Protein AF-A0A8J3YYL7-F1 (afdb_monomer_lite)

Structure (mmCIF, N/CA/C/O backbone):
data_AF-A0A8J3YYL7-F1
#
_entry.id   AF-A0A8J3YYL7-F1
#
loop_
_atom_site.group_PDB
_atom_site.id
_atom_site.type_symbol
_atom_site.label_atom_id
_atom_site.label_alt_id
_atom_site.label_comp_id
_atom_site.label_asym_id
_atom_site.label_entity_id
_atom_site.label_seq_id
_atom_site.pdbx_PDB_ins_code
_atom_site.Cartn_x
_atom_site.Cartn_y
_atom_site.Cartn_z
_atom_site.occupancy
_atom_site.B_iso_or_equiv
_atom_site.auth_seq_id
_atom_site.auth_comp_id
_atom_site.auth_asym_id
_atom_site.auth_atom_id
_atom_site.pdbx_PDB_model_num
ATOM 1 N N . MET A 1 1 ? -9.919 22.912 -24.879 1.00 34.97 1 MET A N 1
ATOM 2 C CA . MET A 1 1 ? -8.543 22.853 -24.352 1.00 34.97 1 MET A CA 1
ATOM 3 C C . MET A 1 1 ? -7.988 21.516 -24.777 1.00 34.97 1 MET A C 1
ATOM 5 O O . MET A 1 1 ? -8.391 20.503 -24.220 1.00 34.97 1 MET A O 1
ATOM 9 N N . ASP A 1 2 ? -7.177 21.529 -25.829 1.00 26.45 2 ASP A N 1
ATOM 10 C CA . ASP A 1 2 ? -6.450 20.356 -26.303 1.00 26.45 2 ASP A CA 1
ATOM 11 C C . ASP A 1 2 ? -5.298 20.074 -25.341 1.00 26.45 2 ASP A C 1
ATOM 13 O O . ASP A 1 2 ? -4.456 20.941 -25.103 1.00 26.45 2 ASP A O 1
ATOM 17 N N . PHE A 1 3 ? -5.280 18.879 -24.753 1.00 29.45 3 PHE A N 1
ATOM 18 C CA . PHE A 1 3 ? -4.131 18.402 -23.994 1.00 29.45 3 PHE A CA 1
ATOM 19 C C . PHE A 1 3 ? -3.170 17.738 -24.970 1.00 29.45 3 PHE A C 1
ATOM 21 O O . PHE A 1 3 ? -3.427 16.648 -25.480 1.00 29.45 3 PHE A O 1
ATOM 28 N N . THR A 1 4 ? -2.073 18.435 -25.246 1.00 31.80 4 THR A N 1
ATOM 29 C CA . THR A 1 4 ? -0.954 17.949 -26.042 1.00 31.80 4 THR A CA 1
ATOM 30 C C . THR A 1 4 ? -0.463 16.619 -25.472 1.00 31.80 4 THR A C 1
ATOM 32 O O . THR A 1 4 ? -0.002 16.538 -24.334 1.00 31.80 4 THR A O 1
ATOM 35 N N . TYR A 1 5 ? -0.603 15.570 -26.278 1.00 33.94 5 TYR A N 1
ATOM 36 C CA . TYR A 1 5 ? -0.054 14.243 -26.049 1.00 33.94 5 TYR A CA 1
ATOM 37 C C . TYR A 1 5 ? 1.474 14.354 -25.976 1.00 33.94 5 TYR A C 1
ATOM 39 O O . TYR A 1 5 ? 2.130 14.626 -26.982 1.00 33.94 5 TYR A O 1
ATOM 47 N N . TRP A 1 6 ? 2.046 14.190 -24.783 1.00 32.69 6 TRP A N 1
ATOM 48 C CA . TRP A 1 6 ? 3.485 13.987 -24.641 1.00 32.69 6 TRP A CA 1
ATOM 49 C C . TRP A 1 6 ? 3.801 12.550 -25.062 1.00 32.69 6 TRP A C 1
ATOM 51 O O . TRP A 1 6 ? 3.245 11.626 -24.462 1.00 32.69 6 TRP A O 1
ATOM 61 N N . PRO A 1 7 ? 4.683 12.318 -26.050 1.00 31.36 7 PRO A N 1
ATOM 62 C CA . PRO A 1 7 ? 5.191 10.977 -26.265 1.00 31.36 7 PRO A CA 1
ATOM 63 C C . PRO A 1 7 ? 6.049 10.615 -25.043 1.00 31.36 7 PRO A C 1
ATOM 65 O O . PRO A 1 7 ? 6.900 11.421 -24.645 1.00 31.36 7 PRO A O 1
ATOM 68 N N . PRO A 1 8 ? 5.855 9.446 -24.407 1.00 40.94 8 PRO A N 1
ATOM 69 C CA . PRO A 1 8 ? 6.829 8.983 -23.438 1.00 40.94 8 PRO A CA 1
ATOM 70 C C . PRO A 1 8 ? 8.158 8.799 -24.175 1.00 40.94 8 PRO A C 1
ATOM 72 O O . PRO A 1 8 ? 8.218 8.169 -25.232 1.00 40.94 8 PRO A O 1
ATOM 75 N N . LEU A 1 9 ? 9.204 9.418 -23.625 1.00 40.50 9 LEU A N 1
ATOM 76 C CA . LEU A 1 9 ? 10.591 9.261 -24.050 1.00 40.50 9 LEU A CA 1
ATOM 77 C C . LEU A 1 9 ? 10.882 7.780 -24.309 1.00 40.50 9 LEU A C 1
ATOM 79 O O . LEU A 1 9 ? 10.565 6.925 -23.481 1.00 40.50 9 LEU A O 1
ATOM 83 N N . GLY A 1 10 ? 11.437 7.515 -25.492 1.00 36.22 10 GLY A N 1
ATOM 84 C CA . GLY A 1 10 ? 11.580 6.188 -26.066 1.00 36.22 10 GLY A CA 1
ATOM 85 C C . GLY A 1 10 ? 12.222 5.186 -25.117 1.00 36.22 10 GLY A C 1
ATOM 86 O O . GLY A 1 10 ? 13.357 5.352 -24.684 1.00 36.22 10 GLY A O 1
ATOM 87 N N . TRP A 1 11 ? 11.480 4.119 -24.852 1.00 40.56 11 TRP A N 1
ATOM 88 C CA . TRP A 1 11 ? 12.034 2.825 -24.493 1.00 40.56 11 TRP A CA 1
ATOM 89 C C . TRP A 1 11 ? 11.409 1.806 -25.446 1.00 40.56 11 TRP A C 1
ATOM 91 O O . TRP A 1 11 ? 10.448 1.111 -25.116 1.00 40.56 11 TRP A O 1
ATOM 101 N N . GLU A 1 12 ? 11.908 1.793 -26.679 1.00 37.69 12 GLU A N 1
ATOM 102 C CA . GLU A 1 12 ? 11.636 0.726 -27.638 1.00 37.69 12 GLU A CA 1
ATOM 103 C C . GLU A 1 12 ? 12.307 -0.551 -27.118 1.00 37.69 12 GLU A C 1
ATOM 105 O O . GLU A 1 12 ? 13.530 -0.608 -27.002 1.00 37.69 12 GLU A O 1
ATOM 110 N N . GLY A 1 13 ? 11.511 -1.559 -26.747 1.00 35.25 13 GLY A N 1
ATOM 111 C CA . GLY A 1 13 ? 12.044 -2.868 -26.352 1.00 35.25 13 GLY A CA 1
ATOM 112 C C . GLY A 1 13 ? 11.221 -3.696 -25.364 1.00 35.25 13 GLY A C 1
ATOM 113 O O . GLY A 1 13 ? 11.651 -4.791 -25.020 1.00 35.25 13 GLY A O 1
ATOM 114 N N . TRP A 1 14 ? 10.061 -3.230 -24.894 1.00 46.19 14 TRP A N 1
ATOM 115 C CA . TRP A 1 14 ? 9.271 -3.972 -23.903 1.00 46.19 14 TRP A CA 1
ATOM 116 C C . TRP A 1 14 ? 8.185 -4.830 -24.560 1.00 46.19 14 TRP A C 1
ATOM 118 O O . TRP A 1 14 ? 7.356 -4.317 -25.315 1.00 46.19 14 TRP A O 1
ATOM 128 N N . SER A 1 15 ? 8.174 -6.132 -24.270 1.00 39.75 15 SER A N 1
ATOM 129 C CA . SER A 1 15 ? 7.114 -7.034 -24.717 1.00 39.75 15 SER A CA 1
ATOM 130 C C . SER A 1 15 ? 5.836 -6.766 -23.897 1.00 39.75 15 SER A C 1
ATOM 132 O O . SER A 1 15 ? 5.851 -6.609 -22.677 1.00 39.75 15 SER A O 1
ATOM 134 N N . TYR A 1 16 ? 4.697 -6.673 -24.581 1.00 43.53 16 TYR A N 1
ATOM 135 C CA . TYR A 1 16 ? 3.370 -6.401 -24.005 1.00 43.53 16 TYR A CA 1
ATOM 136 C C . TYR A 1 16 ? 2.828 -7.540 -23.108 1.00 43.53 16 TYR A C 1
ATOM 138 O O . TYR A 1 16 ? 1.732 -7.437 -22.550 1.00 43.53 16 TYR A O 1
ATOM 146 N N . GLU A 1 17 ? 3.549 -8.655 -22.977 1.00 41.62 17 GLU A N 1
ATOM 147 C CA . GLU A 1 17 ? 3.019 -9.881 -22.375 1.00 41.62 17 GLU A CA 1
ATOM 148 C C . GLU A 1 17 ? 2.935 -9.805 -20.841 1.00 41.62 17 GLU A C 1
ATOM 150 O O . GLU A 1 17 ? 1.945 -10.269 -20.267 1.00 41.62 17 GLU A O 1
ATOM 155 N N . ASN A 1 18 ? 3.875 -9.134 -20.167 1.00 47.97 18 ASN A N 1
ATOM 156 C CA . ASN A 1 18 ? 3.927 -9.089 -18.698 1.00 47.97 18 ASN A CA 1
ATOM 157 C C . ASN A 1 18 ? 2.971 -8.076 -18.048 1.00 47.97 18 ASN A C 1
ATOM 159 O O . ASN A 1 18 ? 2.404 -8.365 -16.991 1.00 47.97 18 ASN A O 1
ATOM 163 N N . GLU A 1 19 ? 2.670 -6.949 -18.707 1.00 49.50 19 GLU A N 1
ATOM 164 C CA . GLU A 1 19 ? 1.572 -6.060 -18.278 1.00 49.50 19 GLU A CA 1
ATOM 165 C C . GLU A 1 19 ? 0.261 -6.837 -18.146 1.00 49.50 19 GLU A C 1
ATOM 167 O O . GLU A 1 19 ? -0.526 -6.618 -17.222 1.00 49.50 19 GLU A O 1
ATOM 172 N N . SER A 1 20 ? 0.055 -7.801 -19.045 1.00 51.62 20 SER A N 1
ATOM 173 C CA . SER A 1 20 ? -1.135 -8.629 -19.045 1.00 51.62 20 SER A CA 1
ATOM 174 C C . SER A 1 20 ? -1.175 -9.603 -17.863 1.00 51.62 20 SER A C 1
ATOM 176 O O . SER A 1 20 ? -2.264 -9.870 -17.372 1.00 51.62 20 SER A O 1
ATOM 178 N N . VAL A 1 21 ? -0.044 -10.096 -17.347 1.00 56.19 21 VAL A N 1
ATOM 179 C CA . VAL A 1 21 ? -0.019 -11.016 -16.192 1.00 56.19 21 VAL A CA 1
ATOM 180 C C . VAL A 1 21 ? -0.427 -10.282 -14.912 1.00 56.19 21 VAL A C 1
ATOM 182 O O . VAL A 1 21 ? -1.324 -10.736 -14.197 1.00 56.19 21 VAL A O 1
ATOM 185 N N . TYR A 1 22 ? 0.147 -9.102 -14.666 1.00 59.12 22 TYR A N 1
ATOM 186 C CA . TYR A 1 22 ? -0.235 -8.258 -13.530 1.00 59.12 22 TYR A CA 1
ATOM 187 C C . TYR A 1 22 ? -1.656 -7.704 -13.666 1.00 59.12 22 TYR A C 1
ATOM 189 O O . TYR A 1 22 ? -2.393 -7.646 -12.687 1.00 59.12 22 TYR A O 1
ATOM 197 N N . ALA A 1 23 ? -2.081 -7.327 -14.876 1.00 57.00 23 ALA A N 1
ATOM 198 C CA . ALA A 1 23 ? -3.438 -6.840 -15.112 1.00 57.00 23 ALA A CA 1
ATOM 199 C C . ALA A 1 23 ? -4.507 -7.943 -15.017 1.00 57.00 23 ALA A C 1
ATOM 201 O O . ALA A 1 23 ? -5.654 -7.635 -14.692 1.00 57.00 23 ALA A O 1
ATOM 202 N N . ARG A 1 24 ? -4.152 -9.208 -15.295 1.00 54.41 24 ARG A N 1
ATOM 203 C CA . ARG A 1 24 ? -5.062 -10.365 -15.219 1.00 54.41 24 ARG A CA 1
ATOM 204 C C . ARG A 1 24 ? -5.238 -10.908 -13.806 1.00 54.41 24 ARG A C 1
ATOM 206 O O . ARG A 1 24 ? -6.286 -11.494 -13.540 1.00 54.41 24 ARG A O 1
ATOM 213 N N . LYS A 1 25 ? -4.258 -10.748 -12.906 1.00 59.78 25 LYS A N 1
ATOM 214 C CA . LYS A 1 25 ? -4.430 -11.145 -11.502 1.00 59.78 25 LYS A CA 1
ATOM 215 C C . LYS A 1 25 ? -5.488 -10.229 -10.904 1.00 59.78 25 LYS A C 1
ATOM 217 O O . LYS A 1 25 ? -5.229 -9.056 -10.697 1.00 59.78 25 LYS A O 1
ATOM 222 N N . GLN A 1 26 ? -6.706 -10.717 -10.699 1.00 59.25 26 GLN A N 1
ATOM 223 C CA . GLN A 1 26 ? -7.722 -9.890 -10.059 1.00 59.25 26 GLN A CA 1
ATOM 224 C C . GLN A 1 26 ? -7.328 -9.685 -8.598 1.00 59.25 26 GLN A C 1
ATOM 226 O O . GLN A 1 26 ? -6.975 -10.664 -7.930 1.00 59.25 26 GLN A O 1
ATOM 231 N N . PRO A 1 27 ? -7.370 -8.442 -8.090 1.00 63.94 27 PRO A N 1
ATOM 232 C CA . PRO A 1 27 ? -7.261 -8.261 -6.66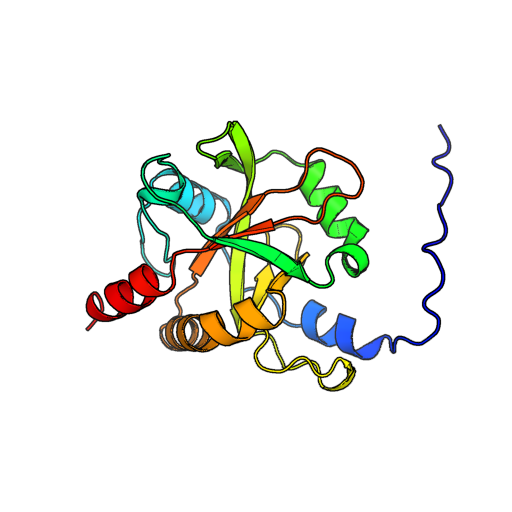4 1.00 63.94 27 PRO A CA 1
ATOM 233 C C . PRO A 1 27 ? -8.422 -8.999 -5.993 1.00 63.94 27 PRO A C 1
ATOM 235 O O . PRO A 1 27 ? -9.512 -9.097 -6.569 1.00 63.94 27 PRO A O 1
ATOM 238 N N . PRO A 1 28 ? -8.212 -9.505 -4.776 1.00 66.94 28 PRO A N 1
ATOM 239 C CA . PRO A 1 28 ? -9.301 -10.039 -3.977 1.00 66.94 28 PRO A CA 1
ATOM 240 C C . PRO A 1 28 ? -10.407 -8.989 -3.819 1.00 66.94 28 PRO A C 1
ATOM 242 O O . PRO A 1 28 ? -10.178 -7.789 -3.983 1.00 66.94 28 PRO A O 1
ATOM 245 N N . ALA A 1 29 ? -11.628 -9.430 -3.525 1.00 81.62 29 ALA A N 1
ATOM 246 C CA . ALA A 1 29 ? -12.743 -8.514 -3.318 1.00 81.62 29 ALA A CA 1
ATOM 247 C C . ALA A 1 29 ? -12.510 -7.692 -2.038 1.00 81.62 29 ALA A C 1
ATOM 249 O O . ALA A 1 29 ? -12.818 -8.133 -0.933 1.00 81.62 29 ALA A O 1
ATOM 250 N N . ILE A 1 30 ? -11.922 -6.505 -2.196 1.00 88.38 30 ILE A N 1
ATOM 251 C CA . ILE A 1 30 ? -11.606 -5.591 -1.100 1.00 88.38 30 ILE A CA 1
ATOM 252 C C . ILE A 1 30 ? -12.749 -4.593 -0.916 1.00 88.38 30 ILE A C 1
ATOM 254 O O . ILE A 1 30 ? -13.077 -3.828 -1.826 1.00 88.38 30 ILE A O 1
ATOM 258 N N . ASP A 1 31 ? -13.311 -4.537 0.293 1.00 91.81 31 ASP A N 1
ATOM 259 C CA . ASP A 1 31 ? -14.074 -3.367 0.730 1.00 91.81 31 ASP A CA 1
ATOM 260 C C . ASP A 1 31 ? -13.094 -2.229 1.047 1.00 91.81 31 ASP A C 1
ATOM 262 O O . ASP A 1 31 ? -12.579 -2.098 2.160 1.00 91.81 31 ASP A O 1
ATOM 266 N N . TRP A 1 32 ? -12.830 -1.399 0.037 1.00 92.19 32 TRP A N 1
ATOM 267 C CA . TRP A 1 32 ? -11.907 -0.267 0.123 1.00 92.19 32 TRP A CA 1
ATOM 268 C C . TRP A 1 32 ? -12.302 0.758 1.190 1.00 92.19 32 TRP A C 1
ATOM 270 O O . TRP A 1 32 ? -11.429 1.372 1.799 1.00 92.19 32 TRP A O 1
ATOM 280 N N . SER A 1 33 ? -13.603 0.932 1.452 1.00 93.00 33 SER A N 1
ATOM 281 C CA . SER A 1 33 ? -14.063 1.863 2.489 1.00 93.00 33 SER A CA 1
ATOM 282 C C . SER A 1 33 ? -13.763 1.317 3.879 1.00 93.00 33 SER A C 1
ATOM 284 O O . SER A 1 33 ? -13.385 2.070 4.775 1.00 93.00 33 SER A O 1
ATOM 286 N N . HIS A 1 34 ? -13.921 0.008 4.073 1.00 93.94 34 HIS A N 1
ATOM 287 C CA . HIS A 1 34 ? -13.539 -0.644 5.317 1.00 93.94 34 HIS A CA 1
ATOM 288 C C . HIS A 1 34 ? -12.022 -0.630 5.522 1.00 93.94 34 HIS A C 1
ATOM 290 O O . HIS A 1 34 ? -11.580 -0.201 6.584 1.00 93.94 34 HIS A O 1
ATOM 296 N N . ALA A 1 35 ? -11.242 -1.004 4.505 1.00 93.06 35 ALA A N 1
ATOM 297 C CA . ALA A 1 35 ? -9.782 -0.970 4.559 1.00 93.06 35 ALA A CA 1
ATOM 298 C C . ALA A 1 35 ? -9.260 0.430 4.927 1.00 93.06 35 ALA A C 1
ATOM 300 O O . ALA A 1 35 ? -8.475 0.568 5.861 1.00 93.06 35 ALA A O 1
ATOM 301 N N . ALA A 1 36 ? -9.770 1.482 4.278 1.00 92.50 36 ALA A N 1
ATOM 302 C CA . ALA A 1 36 ? -9.398 2.859 4.595 1.00 92.50 36 ALA A CA 1
ATOM 303 C C . ALA A 1 36 ? -9.663 3.224 6.068 1.00 92.50 36 ALA A C 1
ATOM 305 O O . ALA A 1 36 ? -8.803 3.813 6.714 1.00 92.50 36 ALA A O 1
ATOM 306 N N . ARG A 1 37 ? -10.818 2.827 6.629 1.00 91.62 37 ARG A N 1
ATOM 307 C CA . ARG A 1 37 ? -11.125 3.055 8.054 1.00 91.62 37 ARG A CA 1
ATOM 308 C C . ARG A 1 37 ? -10.178 2.311 8.993 1.00 91.62 37 ARG A C 1
ATOM 310 O O . ARG A 1 37 ? -9.914 2.812 10.079 1.00 91.62 37 ARG A O 1
ATOM 317 N N . LEU A 1 38 ? -9.737 1.109 8.627 1.00 91.38 38 LEU A N 1
ATOM 318 C CA . LEU A 1 38 ? -8.810 0.331 9.450 1.00 91.38 38 LEU A CA 1
ATOM 319 C C . LEU A 1 38 ? -7.413 0.951 9.448 1.00 91.38 38 LEU A C 1
ATOM 321 O O . LEU A 1 38 ? -6.827 1.052 10.520 1.00 91.38 38 LEU A O 1
ATOM 325 N N . VAL A 1 39 ? -6.931 1.434 8.296 1.00 89.81 39 VAL A N 1
ATOM 326 C CA . VAL A 1 39 ? -5.681 2.213 8.218 1.00 89.81 39 VAL A CA 1
ATOM 327 C C . VAL A 1 39 ? -5.773 3.474 9.071 1.00 89.81 39 VAL A C 1
ATOM 329 O O . VAL A 1 39 ? -4.893 3.718 9.884 1.00 89.81 39 VAL A O 1
ATOM 332 N N . ASP A 1 40 ? -6.860 4.236 8.940 1.00 87.50 40 ASP A N 1
ATOM 333 C CA . ASP A 1 40 ? -7.069 5.480 9.692 1.00 87.50 40 ASP A CA 1
ATOM 334 C C . ASP A 1 40 ? -7.091 5.256 11.216 1.00 87.50 40 ASP A C 1
ATOM 336 O O . ASP A 1 40 ? -6.498 6.004 11.991 1.00 87.50 40 ASP A O 1
ATOM 340 N N . LYS A 1 41 ? -7.738 4.173 11.660 1.00 86.81 41 LYS A N 1
ATOM 341 C CA . LYS A 1 41 ? -7.797 3.797 13.080 1.00 86.81 41 LYS A CA 1
ATOM 342 C C . LYS A 1 41 ? -6.560 3.071 13.575 1.00 86.81 41 LYS A C 1
ATOM 344 O O . LYS A 1 41 ? -6.400 2.945 14.787 1.00 86.81 41 LYS A O 1
ATOM 349 N N . GLY A 1 42 ? -5.756 2.529 12.668 1.00 84.56 42 GLY A N 1
ATOM 350 C CA . GLY A 1 42 ? -4.610 1.744 13.060 1.00 84.56 42 GLY A CA 1
ATOM 351 C C . GLY A 1 42 ? -4.937 0.346 13.599 1.00 84.56 42 GLY A C 1
ATOM 352 O O . GLY A 1 42 ? -4.179 -0.212 14.383 1.00 84.56 42 GLY A O 1
ATOM 353 N N . THR A 1 43 ? -6.087 -0.229 13.237 1.00 86.06 43 THR A N 1
ATOM 354 C CA . THR A 1 43 ? -6.588 -1.479 13.840 1.00 86.06 43 THR A CA 1
ATOM 355 C C . THR A 1 43 ? -6.708 -2.607 12.826 1.00 86.06 43 THR A C 1
ATOM 357 O O . THR A 1 43 ? -7.401 -2.450 11.823 1.00 86.06 43 THR A O 1
ATOM 360 N N . SER A 1 44 ? -6.120 -3.770 13.109 1.00 88.25 44 SER A N 1
ATOM 361 C CA . SER A 1 44 ? -6.300 -4.976 12.286 1.00 88.25 44 SER A CA 1
ATOM 362 C C . SER A 1 44 ? -7.637 -5.662 12.592 1.00 88.25 44 SER A C 1
ATOM 364 O O . SER A 1 44 ? -7.999 -5.829 13.757 1.00 88.25 44 SER A O 1
ATOM 366 N N . GLN A 1 45 ? -8.382 -6.069 11.560 1.00 90.06 45 GLN A N 1
ATOM 367 C CA . GLN A 1 45 ? -9.681 -6.732 11.723 1.00 90.06 45 GLN A CA 1
ATOM 368 C C . GLN A 1 45 ? -9.994 -7.675 10.554 1.00 90.06 45 GLN A C 1
ATOM 370 O O . GLN A 1 45 ? -9.896 -7.303 9.383 1.00 90.06 45 GLN A O 1
ATOM 375 N N . GLY A 1 46 ? -10.453 -8.890 10.875 1.00 88.56 46 GLY A N 1
ATOM 376 C CA . GLY A 1 46 ? -10.827 -9.899 9.882 1.00 88.56 46 GLY A CA 1
ATOM 377 C C . GLY A 1 46 ? -9.642 -10.273 8.991 1.00 88.56 46 GLY A C 1
ATOM 378 O O . GLY A 1 46 ? -8.603 -10.702 9.488 1.00 88.56 46 GLY A O 1
ATOM 379 N N . ASN A 1 47 ? -9.799 -10.067 7.683 1.00 91.31 47 ASN A N 1
ATOM 380 C CA . ASN A 1 47 ? -8.773 -10.379 6.687 1.00 91.31 47 ASN A CA 1
ATOM 381 C C . ASN A 1 47 ? -7.801 -9.213 6.445 1.00 91.31 47 ASN A C 1
ATOM 383 O O . ASN A 1 47 ? -6.989 -9.293 5.531 1.00 91.31 47 ASN A O 1
ATOM 387 N N . PHE A 1 48 ? -7.878 -8.124 7.212 1.00 92.69 48 PHE A N 1
ATOM 388 C CA . PHE A 1 48 ? -7.028 -6.953 7.022 1.00 92.69 48 PHE A CA 1
ATOM 389 C C . PHE A 1 48 ? -6.039 -6.770 8.166 1.00 92.69 48 PHE A C 1
ATOM 391 O O . PHE A 1 48 ? -6.423 -6.742 9.338 1.00 92.69 48 PHE A O 1
ATOM 398 N N . VAL A 1 49 ? -4.775 -6.598 7.787 1.00 91.50 49 VAL A N 1
ATOM 399 C CA . VAL A 1 49 ? -3.656 -6.288 8.676 1.00 91.50 49 VAL A CA 1
ATOM 400 C C . VAL A 1 49 ? -3.179 -4.867 8.391 1.00 91.50 49 VAL A C 1
ATOM 402 O O . VAL A 1 49 ? -2.980 -4.501 7.236 1.00 91.50 49 VAL A O 1
ATOM 405 N N . THR A 1 50 ? -3.016 -4.078 9.447 1.00 90.00 50 THR A N 1
ATOM 406 C CA . THR A 1 50 ? -2.576 -2.675 9.441 1.00 90.00 50 THR A CA 1
ATOM 407 C C . THR A 1 50 ? -1.837 -2.374 10.744 1.00 90.00 50 THR A C 1
ATOM 409 O O . THR A 1 50 ? -1.969 -3.130 11.711 1.00 90.00 50 THR A O 1
ATOM 412 N N . PHE A 1 51 ? -1.108 -1.260 10.787 1.00 85.12 51 PHE A N 1
ATOM 413 C CA . PHE A 1 51 ? -0.326 -0.843 11.951 1.00 85.12 51 PHE A CA 1
ATOM 414 C C . PHE A 1 51 ? -0.854 0.470 12.528 1.00 85.12 51 PHE A C 1
ATOM 416 O O . PHE A 1 51 ? -1.307 1.346 11.786 1.00 85.12 51 PHE A O 1
ATOM 423 N N . ASP A 1 52 ? -0.837 0.581 13.857 1.00 75.56 52 ASP A N 1
ATOM 424 C CA . ASP A 1 52 ? -1.488 1.667 14.593 1.00 75.56 52 ASP A CA 1
ATOM 425 C C . ASP A 1 52 ? -0.802 3.015 14.438 1.00 75.56 52 ASP A C 1
ATOM 427 O O . ASP A 1 52 ? -1.426 4.075 14.400 1.00 75.56 52 ASP A O 1
ATOM 431 N N . TRP A 1 53 ? 0.505 2.954 14.274 1.00 71.81 53 TRP A N 1
ATOM 432 C CA . TRP A 1 53 ? 1.345 4.119 14.243 1.00 71.81 53 TRP A CA 1
ATOM 433 C C . TRP A 1 53 ? 1.361 4.824 12.881 1.00 71.81 53 TRP A C 1
ATOM 435 O O . TRP A 1 53 ? 1.879 5.934 12.825 1.00 71.81 53 TRP A O 1
ATOM 445 N N . TRP A 1 54 ? 0.754 4.291 11.810 1.00 75.56 54 TRP A N 1
ATOM 446 C CA . TRP A 1 54 ? 0.716 4.963 10.494 1.00 75.56 54 TRP A CA 1
ATOM 447 C C . TRP A 1 54 ? 0.036 6.331 10.509 1.00 75.56 54 TRP A C 1
ATOM 449 O O . TRP A 1 54 ? 0.393 7.212 9.725 1.00 75.56 54 TRP A O 1
ATOM 459 N N . THR A 1 55 ? -0.916 6.538 11.415 1.00 64.06 55 THR A N 1
ATOM 460 C CA . THR A 1 55 ? -1.569 7.839 11.609 1.00 64.06 55 THR A CA 1
ATOM 461 C C . THR A 1 55 ? -0.908 8.683 12.693 1.00 64.06 55 THR A C 1
ATOM 463 O O . THR A 1 55 ? -1.244 9.856 12.868 1.00 64.06 55 THR A O 1
ATOM 466 N N . THR A 1 56 ? 0.082 8.134 13.397 1.00 63.41 56 THR A N 1
ATOM 467 C CA . THR A 1 56 ? 0.796 8.823 14.470 1.00 63.41 56 THR A CA 1
ATOM 468 C C . THR A 1 56 ? 2.185 9.255 13.994 1.00 63.41 56 THR A C 1
ATOM 470 O O . THR A 1 56 ? 2.936 8.481 13.417 1.00 63.41 56 THR A O 1
ATOM 473 N N . ARG A 1 57 ? 2.613 10.480 14.313 1.00 58.91 57 ARG A N 1
ATOM 474 C CA . ARG A 1 57 ? 4.005 10.922 14.070 1.00 58.91 57 ARG A CA 1
ATOM 475 C C . ARG A 1 57 ? 5.040 10.248 14.991 1.00 58.91 57 ARG A C 1
ATOM 477 O O . ARG A 1 57 ? 6.164 10.726 15.098 1.00 58.91 57 ARG A O 1
ATOM 484 N N . SER A 1 58 ? 4.641 9.221 15.741 1.00 55.00 58 SER A N 1
ATOM 485 C CA . SER A 1 58 ? 5.395 8.712 16.890 1.00 55.00 58 SER A CA 1
ATOM 486 C C . SER A 1 58 ? 6.516 7.738 16.523 1.00 55.00 58 SER A C 1
ATOM 488 O O . SER A 1 58 ? 7.428 7.546 17.325 1.00 55.00 58 SER A O 1
ATOM 490 N N . ARG A 1 59 ? 6.486 7.161 15.315 1.00 59.19 59 ARG A N 1
ATOM 491 C CA . ARG A 1 59 ? 7.506 6.233 14.815 1.00 59.19 59 ARG A CA 1
ATOM 492 C C . ARG A 1 59 ? 7.875 6.534 13.367 1.00 59.19 59 ARG A C 1
ATOM 494 O O . ARG A 1 59 ? 7.045 6.997 12.585 1.00 59.19 59 ARG A O 1
ATOM 501 N N . ALA A 1 60 ? 9.136 6.271 13.034 1.00 59.47 60 ALA A N 1
ATOM 502 C CA . ALA A 1 60 ? 9.592 6.262 11.654 1.00 59.47 60 ALA A CA 1
ATOM 503 C C . ALA A 1 60 ? 8.969 5.052 10.934 1.00 59.47 60 ALA A C 1
ATOM 505 O O . ALA A 1 60 ? 9.028 3.940 11.444 1.00 59.47 60 ALA A O 1
ATOM 506 N N . TRP A 1 61 ? 8.351 5.282 9.778 1.00 70.81 61 TRP A N 1
ATOM 507 C CA . TRP A 1 61 ? 8.026 4.249 8.789 1.00 70.81 61 TRP A CA 1
ATOM 508 C C . TRP A 1 61 ? 9.105 4.255 7.716 1.00 70.81 61 TRP A C 1
ATOM 510 O O . TRP A 1 61 ? 9.738 5.283 7.452 1.00 70.81 61 TRP A O 1
ATOM 520 N N . GLU A 1 62 ? 9.212 3.140 7.004 1.00 77.50 62 GLU A N 1
ATOM 521 C CA . GLU A 1 62 ? 9.920 3.105 5.735 1.00 77.50 62 GLU A CA 1
ATOM 522 C C . GLU A 1 62 ? 9.028 3.662 4.614 1.00 77.50 62 GLU A C 1
ATOM 524 O O . GLU A 1 62 ? 7.864 3.276 4.462 1.00 77.50 62 GLU A O 1
ATOM 529 N N . SER A 1 63 ? 9.577 4.569 3.799 1.00 81.06 63 SER A N 1
ATOM 530 C CA . SER A 1 63 ? 9.003 4.892 2.488 1.00 81.06 63 SER A CA 1
ATOM 531 C C . SER A 1 63 ? 9.657 4.009 1.442 1.00 81.06 63 SER A C 1
ATOM 533 O O . SER A 1 63 ? 10.861 4.101 1.212 1.00 81.06 63 SER A O 1
ATOM 535 N N . ALA A 1 64 ? 8.854 3.210 0.746 1.00 85.69 64 ALA A N 1
ATOM 536 C CA . ALA A 1 64 ? 9.316 2.538 -0.457 1.00 85.69 64 ALA A CA 1
ATOM 537 C C . ALA A 1 64 ? 8.710 3.206 -1.685 1.00 85.69 64 ALA A C 1
ATOM 539 O O . ALA A 1 64 ? 7.491 3.356 -1.809 1.00 85.69 64 ALA A O 1
ATOM 540 N N . THR A 1 65 ? 9.570 3.581 -2.624 1.00 85.44 65 THR A N 1
ATOM 541 C CA . THR A 1 65 ? 9.119 4.001 -3.942 1.00 85.44 65 THR A CA 1
ATOM 542 C C . THR A 1 65 ? 8.475 2.826 -4.661 1.00 85.44 65 THR A C 1
ATOM 544 O O . THR A 1 65 ? 8.990 1.700 -4.648 1.00 85.44 65 THR A O 1
ATOM 547 N N . ILE A 1 66 ? 7.336 3.092 -5.292 1.00 85.38 66 ILE A N 1
ATOM 548 C CA . ILE A 1 66 ? 6.679 2.115 -6.146 1.00 85.38 66 ILE A CA 1
ATOM 549 C C . ILE A 1 66 ? 7.490 2.031 -7.439 1.00 85.38 66 ILE A C 1
ATOM 551 O O . ILE A 1 66 ? 7.720 3.039 -8.096 1.00 85.38 66 ILE A O 1
ATOM 555 N N . GLY A 1 67 ? 7.940 0.829 -7.791 1.00 78.62 67 GLY A N 1
ATOM 556 C CA . GLY A 1 67 ? 8.609 0.506 -9.044 1.00 78.62 67 GLY A CA 1
ATOM 557 C C . GLY A 1 67 ? 7.617 0.294 -10.190 1.00 78.62 67 GLY A C 1
ATOM 558 O O . GLY A 1 67 ? 6.492 -0.176 -9.996 1.00 78.62 67 GLY A O 1
ATOM 559 N N . ALA A 1 68 ? 8.039 0.692 -11.394 1.00 71.31 68 ALA A N 1
ATOM 560 C CA . ALA A 1 68 ? 7.237 0.691 -12.621 1.00 71.31 68 ALA A CA 1
ATOM 561 C C . ALA A 1 68 ? 5.866 1.438 -12.590 1.00 71.31 68 ALA A C 1
ATOM 563 O O . ALA A 1 68 ? 4.980 1.076 -13.374 1.00 71.31 68 ALA A O 1
ATOM 564 N N . PRO A 1 69 ? 5.643 2.505 -11.787 1.00 68.31 69 PRO A N 1
ATOM 565 C CA . PRO A 1 69 ? 4.357 3.203 -11.739 1.00 68.31 69 PRO A CA 1
ATOM 566 C C . PRO A 1 69 ? 4.087 3.988 -13.025 1.00 68.31 69 PRO A C 1
ATOM 568 O O . PRO A 1 69 ? 2.937 4.108 -13.440 1.00 68.31 69 PRO A O 1
ATOM 571 N N . LEU A 1 70 ? 5.141 4.460 -13.705 1.00 60.25 70 LEU A N 1
ATOM 572 C CA . LEU A 1 70 ? 5.054 5.191 -14.974 1.00 60.25 70 LEU A CA 1
ATOM 573 C C . LEU A 1 70 ? 4.384 4.369 -16.087 1.00 60.25 70 LEU A C 1
ATOM 575 O O . LEU A 1 70 ? 3.686 4.932 -16.927 1.00 60.25 70 LEU A O 1
ATOM 579 N N . ARG A 1 71 ? 4.514 3.035 -16.052 1.00 67.88 71 ARG A N 1
ATOM 580 C CA . ARG A 1 71 ? 3.825 2.127 -16.989 1.00 67.88 71 ARG A CA 1
ATOM 581 C C . ARG A 1 71 ? 2.314 2.077 -16.729 1.00 67.88 71 ARG A C 1
ATOM 583 O O . ARG A 1 71 ? 1.517 1.908 -17.639 1.00 67.88 71 ARG A O 1
ATOM 590 N N . ASN A 1 72 ? 1.899 2.351 -15.492 1.00 73.38 72 ASN A N 1
ATOM 591 C CA . ASN A 1 72 ? 0.501 2.468 -15.082 1.00 73.38 72 ASN A CA 1
ATOM 592 C C . ASN A 1 72 ? 0.049 3.933 -14.946 1.00 73.38 72 ASN A C 1
ATOM 594 O O . ASN A 1 72 ? -0.881 4.214 -14.183 1.00 73.38 72 ASN A O 1
ATOM 598 N N . GLY A 1 73 ? 0.670 4.865 -15.683 1.00 72.56 73 GLY A N 1
ATOM 599 C CA . GLY A 1 73 ? 0.464 6.311 -15.539 1.00 72.56 73 GLY A CA 1
ATOM 600 C C . GLY A 1 73 ? -1.008 6.731 -15.510 1.00 72.56 73 GLY A C 1
ATOM 601 O O . GLY A 1 73 ? -1.418 7.469 -14.622 1.00 72.56 73 GLY A O 1
ATOM 602 N N . ASN A 1 74 ? -1.856 6.159 -16.373 1.00 79.00 74 ASN A N 1
ATOM 603 C CA . ASN A 1 74 ? -3.301 6.431 -16.370 1.00 79.00 74 ASN A CA 1
ATOM 604 C C . ASN A 1 74 ? -3.988 6.072 -15.039 1.00 79.00 74 ASN A C 1
ATOM 606 O O . ASN A 1 74 ? -4.929 6.739 -14.614 1.00 79.00 74 ASN A O 1
ATOM 610 N N . ARG A 1 75 ? -3.556 5.002 -14.363 1.00 82.62 75 ARG A N 1
ATOM 611 C CA . ARG A 1 75 ? -4.118 4.591 -13.067 1.00 82.62 75 ARG A CA 1
ATOM 612 C C . ARG A 1 75 ? -3.631 5.495 -11.946 1.00 82.62 75 ARG A C 1
ATOM 614 O O . ARG A 1 75 ? -4.447 5.888 -11.119 1.00 82.62 75 ARG A O 1
ATOM 621 N N . VAL A 1 76 ? -2.350 5.860 -11.970 1.00 81.12 76 VAL A N 1
ATOM 622 C CA . VAL A 1 76 ? -1.767 6.830 -11.034 1.00 81.12 76 VAL A CA 1
ATOM 623 C C . VAL A 1 76 ? -2.459 8.188 -11.179 1.00 81.12 76 VAL A C 1
ATOM 625 O O . VAL A 1 76 ? -2.884 8.752 -10.180 1.00 81.12 76 VAL A O 1
ATOM 628 N N . VAL A 1 77 ? -2.691 8.658 -12.408 1.00 82.81 77 VAL A N 1
ATOM 629 C CA . VAL A 1 77 ? -3.435 9.900 -12.685 1.00 82.81 77 VAL A CA 1
ATOM 630 C C . VAL A 1 77 ? -4.878 9.824 -12.178 1.00 82.81 77 VAL A C 1
ATOM 632 O O . VAL A 1 77 ? -5.353 10.744 -11.521 1.00 82.81 77 VAL A O 1
ATOM 635 N N . ARG A 1 78 ? -5.595 8.718 -12.423 1.00 84.44 78 ARG A N 1
ATOM 636 C CA . ARG A 1 78 ? -6.957 8.547 -11.880 1.00 84.44 78 ARG A CA 1
ATOM 637 C C . ARG A 1 78 ? -6.975 8.562 -10.355 1.00 84.44 78 ARG A C 1
ATOM 639 O O . ARG A 1 78 ? -7.913 9.094 -9.772 1.00 84.44 78 ARG A O 1
ATOM 646 N N . MET A 1 79 ? -5.961 7.972 -9.728 1.00 87.38 79 MET A N 1
ATOM 647 C CA . MET A 1 79 ? -5.804 7.972 -8.280 1.00 87.38 79 MET A CA 1
ATOM 648 C C . MET A 1 79 ? -5.570 9.398 -7.762 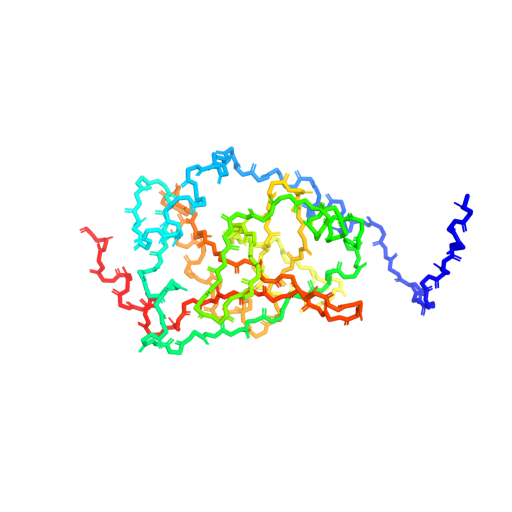1.00 87.38 79 MET A C 1
ATOM 650 O O . MET A 1 79 ? -6.367 9.859 -6.950 1.00 87.38 79 MET A O 1
ATOM 654 N N . THR A 1 80 ? -4.604 10.145 -8.314 1.00 84.31 80 THR A N 1
ATOM 655 C CA . THR A 1 80 ? -4.303 11.532 -7.895 1.00 84.31 80 THR A CA 1
ATOM 656 C C . THR A 1 80 ? -5.457 12.510 -8.109 1.00 84.31 80 THR A C 1
ATOM 658 O O . THR A 1 80 ? -5.597 13.470 -7.358 1.00 84.31 80 THR A O 1
ATOM 661 N N . GLN A 1 81 ? -6.305 12.274 -9.112 1.00 86.56 81 GLN A N 1
ATOM 662 C CA . GLN A 1 81 ? -7.492 13.092 -9.390 1.00 86.56 81 GLN A CA 1
ATOM 663 C C . GLN A 1 81 ? -8.721 12.704 -8.554 1.00 86.56 81 GLN A C 1
ATOM 665 O O . GLN A 1 81 ? -9.753 13.375 -8.613 1.00 86.56 81 GLN A O 1
ATOM 670 N N . SER A 1 82 ? -8.657 11.603 -7.808 1.00 87.50 82 SER A N 1
ATOM 671 C CA . SER A 1 82 ? -9.791 11.097 -7.042 1.00 87.50 82 SER A CA 1
ATOM 672 C C . SER A 1 82 ? -9.863 11.672 -5.626 1.00 87.50 82 SER A C 1
ATOM 674 O O . SER A 1 82 ? -8.935 12.300 -5.118 1.00 87.50 82 SER A O 1
ATOM 676 N N . ARG A 1 83 ? -10.989 11.428 -4.944 1.00 89.81 83 ARG A N 1
ATOM 677 C CA . ARG A 1 83 ? -11.099 11.719 -3.512 1.00 89.81 83 ARG A CA 1
ATOM 678 C C . ARG A 1 83 ? -10.135 10.819 -2.733 1.00 89.81 83 ARG A C 1
ATOM 680 O O . ARG A 1 83 ? -10.341 9.608 -2.712 1.00 89.81 83 ARG A O 1
ATOM 687 N N . ARG A 1 84 ? -9.168 11.444 -2.055 1.00 90.44 84 ARG A N 1
ATOM 688 C CA . ARG A 1 84 ? -8.273 10.815 -1.070 1.00 90.44 84 ARG A CA 1
ATOM 689 C C . ARG A 1 84 ? -9.034 10.104 0.053 1.00 90.44 84 ARG A C 1
ATOM 691 O O . ARG A 1 84 ? -10.089 10.580 0.485 1.00 90.44 84 ARG A O 1
ATOM 698 N N . GLU A 1 85 ? -8.465 9.009 0.537 1.00 92.56 85 GLU A N 1
ATOM 699 C CA . GLU A 1 85 ? -8.963 8.210 1.658 1.00 92.56 85 GLU A CA 1
ATOM 700 C C . GLU A 1 85 ? -8.619 8.871 2.995 1.00 92.56 85 GLU A C 1
ATOM 702 O O . GLU A 1 85 ? -9.456 8.872 3.895 1.00 92.56 85 GLU A O 1
ATOM 707 N N . GLY A 1 86 ? -7.445 9.501 3.094 1.00 89.81 86 GLY A N 1
ATOM 708 C CA . GLY A 1 86 ? -7.019 10.210 4.298 1.00 89.81 86 GLY A CA 1
ATOM 709 C C . GLY A 1 86 ? -5.804 11.111 4.086 1.00 89.81 86 GLY A C 1
ATOM 710 O O . GLY A 1 86 ? -5.437 11.447 2.954 1.00 89.81 86 GLY A O 1
ATOM 711 N N . THR A 1 87 ? -5.210 11.535 5.200 1.00 87.06 87 THR A N 1
ATOM 712 C CA . THR A 1 87 ? -3.928 12.250 5.253 1.00 87.06 87 THR A CA 1
ATOM 713 C C . THR A 1 87 ? -3.006 11.590 6.267 1.00 87.06 87 THR A C 1
ATOM 715 O O . THR A 1 87 ? -3.487 11.047 7.260 1.00 87.06 87 THR A O 1
ATOM 718 N N . ASP A 1 88 ? -1.703 11.594 6.013 1.00 81.50 88 ASP A N 1
ATOM 719 C CA . ASP A 1 88 ? -0.722 11.041 6.946 1.00 81.50 88 ASP A CA 1
ATOM 720 C C . ASP A 1 88 ? -0.416 12.034 8.080 1.00 81.50 88 ASP A C 1
ATOM 722 O O . ASP A 1 88 ? -0.976 13.136 8.144 1.00 81.50 88 ASP A O 1
ATOM 726 N N . GLY A 1 89 ? 0.509 11.660 8.969 1.00 75.94 89 GLY A N 1
ATOM 727 C CA . GLY A 1 89 ? 0.966 12.544 10.037 1.00 75.94 89 GLY A CA 1
ATOM 728 C C . GLY A 1 89 ? 1.505 13.885 9.521 1.00 75.94 89 GLY A C 1
ATOM 729 O O . GLY A 1 89 ? 1.370 14.892 10.209 1.00 75.94 89 GLY A O 1
ATOM 730 N N . GLU A 1 90 ? 2.071 13.949 8.317 1.00 79.56 90 GLU A N 1
ATOM 731 C CA . GLU A 1 90 ? 2.629 15.159 7.695 1.00 79.56 90 GLU A CA 1
ATOM 732 C C . GLU A 1 90 ? 1.587 15.975 6.906 1.00 79.56 90 GLU A C 1
ATOM 734 O O . GLU A 1 90 ? 1.898 17.057 6.412 1.00 79.56 90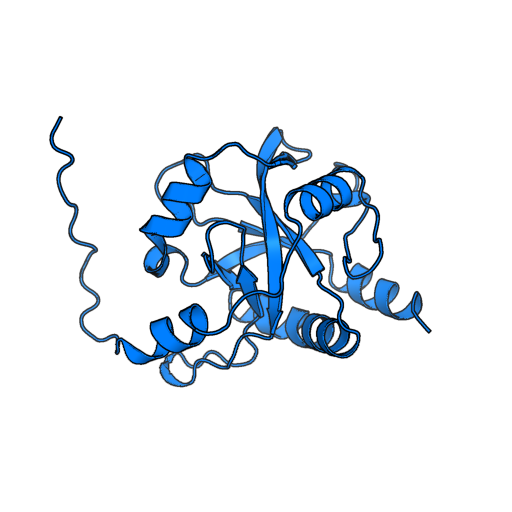 GLU A O 1
ATOM 739 N N . GLY A 1 91 ? 0.338 15.507 6.831 1.00 81.31 91 GLY A N 1
ATOM 740 C CA . GLY A 1 91 ? -0.743 16.143 6.079 1.00 81.31 91 GLY A CA 1
ATOM 741 C C . GLY A 1 91 ? -0.759 15.785 4.590 1.00 81.31 91 GLY A C 1
ATOM 742 O O . GLY A 1 91 ? -1.556 16.350 3.836 1.00 81.31 91 GLY A O 1
ATOM 743 N N . ARG A 1 92 ? 0.085 14.847 4.144 1.00 85.12 92 ARG A N 1
ATOM 744 C CA . ARG A 1 92 ? 0.112 14.391 2.752 1.00 85.12 92 ARG A CA 1
ATOM 745 C C . ARG A 1 92 ? -1.083 13.483 2.479 1.00 85.12 92 ARG A C 1
ATOM 747 O O . ARG A 1 92 ? -1.394 12.621 3.304 1.00 85.12 92 ARG A O 1
ATOM 754 N N . PRO A 1 93 ? -1.773 13.660 1.341 1.00 87.69 93 PRO A N 1
ATOM 755 C CA . PRO A 1 93 ? -2.904 12.819 0.991 1.00 87.69 93 PRO A CA 1
ATOM 756 C C . PRO A 1 93 ? -2.434 11.396 0.681 1.00 87.69 93 PRO A C 1
ATOM 758 O O . PRO A 1 93 ? -1.431 11.203 -0.006 1.00 87.69 93 PRO A O 1
ATOM 761 N N . TRP A 1 94 ? -3.197 10.407 1.135 1.00 91.94 94 TRP A N 1
ATOM 762 C CA . TRP A 1 94 ? -2.945 9.009 0.800 1.00 91.94 94 TRP A CA 1
ATOM 763 C C . TRP A 1 94 ? -4.203 8.298 0.307 1.00 91.94 94 TRP A C 1
ATOM 765 O O . TRP A 1 94 ? -5.336 8.690 0.611 1.00 91.94 94 TRP A O 1
ATOM 775 N N . HIS A 1 95 ? -3.957 7.233 -0.454 1.00 93.38 95 HIS A N 1
ATOM 776 C CA . HIS A 1 95 ? -4.926 6.230 -0.877 1.00 93.38 95 HIS A CA 1
ATOM 777 C C . HIS A 1 95 ? -4.631 4.886 -0.224 1.00 93.38 95 HIS A C 1
ATOM 779 O O . HIS A 1 95 ? -3.496 4.641 0.173 1.00 93.38 95 HIS A O 1
ATOM 785 N N . VAL A 1 96 ? -5.623 4.003 -0.096 1.00 94.12 96 VAL A N 1
ATOM 786 C CA . VAL A 1 96 ? -5.358 2.674 0.469 1.00 94.12 96 VAL A CA 1
ATOM 787 C C . VAL A 1 96 ? -4.880 1.722 -0.631 1.00 94.12 96 VAL A C 1
ATOM 789 O O . VAL A 1 96 ? -5.504 1.592 -1.690 1.00 94.12 96 VAL A O 1
ATOM 792 N N . GLY A 1 97 ? -3.754 1.064 -0.383 1.00 94.19 97 GLY A N 1
ATOM 793 C CA . GLY A 1 97 ? -3.216 -0.019 -1.193 1.00 94.19 97 GLY A CA 1
ATOM 794 C C . GLY A 1 97 ? -3.303 -1.352 -0.463 1.00 94.19 97 GLY A C 1
ATOM 795 O O . GLY A 1 97 ? -3.377 -1.397 0.760 1.00 94.19 97 GLY A O 1
ATOM 796 N N . VAL A 1 98 ? -3.286 -2.442 -1.219 1.00 93.94 98 VAL A N 1
ATOM 797 C CA . VAL A 1 98 ? -3.093 -3.804 -0.714 1.00 93.94 98 VAL A CA 1
ATOM 798 C C . VAL A 1 98 ? -1.819 -4.368 -1.315 1.00 93.94 98 VAL A C 1
ATOM 800 O O . VAL A 1 98 ? -1.621 -4.288 -2.533 1.00 93.94 98 VAL A O 1
ATOM 803 N N . LEU A 1 99 ? -0.980 -4.946 -0.458 1.00 93.00 99 LEU A N 1
ATOM 804 C CA . LEU A 1 99 ? 0.200 -5.697 -0.865 1.00 93.00 99 LEU A CA 1
ATOM 805 C C . LEU A 1 99 ? -0.166 -7.155 -1.140 1.00 93.00 99 LEU A C 1
ATOM 807 O O . LEU A 1 99 ? -0.935 -7.764 -0.395 1.00 93.00 99 LEU A O 1
ATOM 811 N N . TYR A 1 100 ? 0.399 -7.712 -2.207 1.00 90.50 100 TYR A N 1
ATOM 812 C CA . TYR A 1 100 ? 0.206 -9.111 -2.589 1.00 90.50 100 TYR A CA 1
ATOM 813 C C . TYR A 1 100 ? 1.490 -9.692 -3.189 1.00 90.50 100 TYR A C 1
ATOM 815 O O . TYR A 1 100 ? 2.328 -8.961 -3.727 1.00 90.50 100 TYR A O 1
ATOM 823 N N . ALA A 1 101 ? 1.655 -11.011 -3.116 1.00 89.19 101 ALA A N 1
ATOM 824 C CA . ALA A 1 101 ? 2.792 -11.696 -3.709 1.00 89.19 101 ALA A CA 1
ATOM 825 C C . ALA A 1 101 ? 2.650 -11.627 -5.233 1.00 89.19 101 ALA A C 1
ATOM 827 O O . ALA A 1 101 ? 1.786 -12.269 -5.849 1.00 89.19 101 ALA A O 1
ATOM 828 N N . ALA A 1 102 ? 3.457 -10.772 -5.854 1.00 83.62 102 ALA A N 1
ATOM 829 C CA . ALA A 1 102 ? 3.426 -10.582 -7.290 1.00 83.62 102 ALA A CA 1
ATOM 830 C C . ALA A 1 102 ? 4.088 -11.784 -7.985 1.00 83.62 102 ALA A C 1
ATOM 832 O O . ALA A 1 102 ? 5.058 -12.334 -7.453 1.00 83.62 102 ALA A O 1
ATOM 833 N N . PRO A 1 103 ? 3.589 -12.215 -9.157 1.00 79.00 103 PRO A N 1
ATOM 834 C CA . PRO A 1 103 ? 4.337 -13.151 -9.986 1.00 79.00 103 PRO A CA 1
ATOM 835 C C . PRO A 1 103 ? 5.718 -12.569 -10.306 1.00 79.00 103 PRO A C 1
ATOM 837 O O . PRO A 1 103 ? 5.870 -11.347 -10.388 1.00 79.00 103 PRO A O 1
ATOM 840 N N . ASP A 1 104 ? 6.713 -13.440 -10.452 1.00 75.12 104 ASP A N 1
ATOM 841 C CA . ASP A 1 104 ? 8.063 -13.022 -10.827 1.00 75.12 104 ASP A CA 1
ATOM 842 C C . ASP A 1 104 ? 8.064 -12.475 -12.259 1.00 75.12 104 ASP A C 1
ATOM 844 O O . ASP A 1 104 ? 7.421 -13.039 -13.148 1.00 75.12 104 ASP A O 1
ATOM 848 N N . ASP A 1 105 ? 8.831 -11.413 -12.488 1.00 69.50 105 ASP A N 1
ATOM 849 C CA . ASP A 1 105 ? 9.067 -10.834 -13.807 1.00 69.50 105 ASP A CA 1
ATOM 850 C C . ASP A 1 105 ? 10.475 -11.222 -14.273 1.00 69.50 105 ASP A C 1
ATOM 852 O O . ASP A 1 105 ? 11.473 -10.541 -14.017 1.00 69.50 105 ASP A O 1
ATOM 856 N N . ARG A 1 106 ? 10.559 -12.376 -14.940 1.00 63.47 106 ARG A N 1
ATOM 857 C CA . ARG A 1 106 ? 11.832 -12.928 -15.423 1.00 63.47 106 ARG A CA 1
ATOM 858 C C . ARG A 1 106 ? 12.484 -12.071 -16.506 1.00 63.47 106 ARG A C 1
ATOM 860 O O . ARG A 1 106 ? 13.703 -12.120 -16.630 1.00 63.47 106 ARG A O 1
ATOM 867 N N . GLU A 1 107 ? 11.709 -11.300 -17.265 1.00 58.59 107 GLU A N 1
ATOM 868 C CA . GLU A 1 107 ? 12.245 -10.416 -18.307 1.00 58.59 107 GLU A CA 1
ATOM 869 C C . GLU A 1 107 ? 12.970 -9.2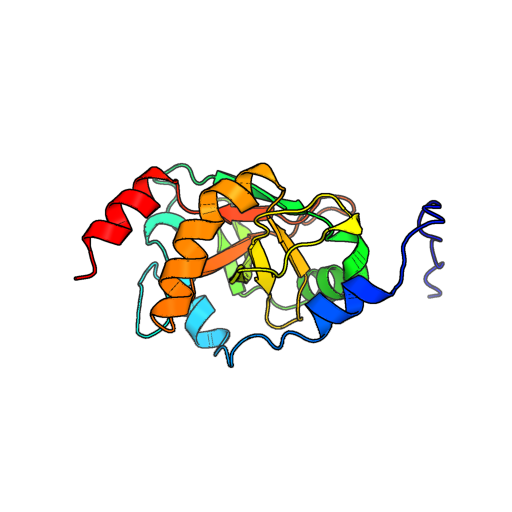1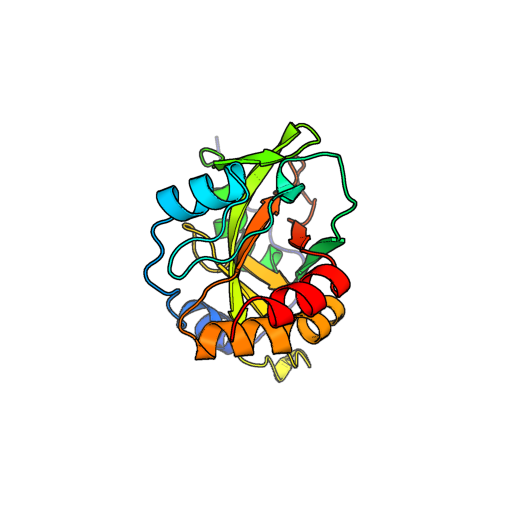2 -17.693 1.00 58.59 107 GLU A C 1
ATOM 871 O O . GLU A 1 107 ? 13.977 -8.751 -18.225 1.00 58.59 107 GLU A O 1
ATOM 876 N N . MET A 1 108 ? 12.504 -8.750 -16.531 1.00 53.62 108 MET A N 1
ATOM 877 C CA . MET A 1 108 ? 13.089 -7.629 -15.790 1.00 53.62 108 MET A CA 1
ATOM 878 C C . MET A 1 108 ? 14.128 -8.055 -14.741 1.00 53.62 108 MET A C 1
ATOM 880 O O . MET A 1 108 ? 14.631 -7.208 -14.000 1.00 53.62 108 MET A O 1
ATOM 884 N N . GLY A 1 109 ? 14.418 -9.357 -14.613 1.00 59.06 109 GLY A N 1
ATOM 885 C CA . GLY A 1 109 ? 15.212 -9.897 -13.500 1.00 59.06 109 GLY A CA 1
ATOM 886 C C . GLY A 1 109 ? 14.556 -9.680 -12.127 1.00 59.06 109 GLY A C 1
ATOM 887 O O . GLY A 1 109 ? 15.231 -9.724 -11.097 1.00 59.06 109 GLY A O 1
ATOM 888 N N . GLY A 1 110 ? 13.248 -9.411 -12.117 1.00 65.44 110 GLY A N 1
ATOM 889 C CA . GLY A 1 110 ? 12.447 -9.123 -10.940 1.00 65.44 110 GLY A CA 1
ATOM 890 C C . GLY A 1 110 ? 11.970 -10.409 -10.286 1.00 65.44 110 GLY A C 1
ATOM 891 O O . GLY A 1 110 ? 10.885 -10.903 -10.581 1.00 65.44 110 GLY A O 1
ATOM 892 N N . PHE A 1 111 ? 12.782 -10.941 -9.383 1.00 72.56 111 PHE A N 1
ATOM 893 C CA . PHE A 1 111 ? 12.366 -11.998 -8.467 1.00 72.56 111 PHE A CA 1
ATOM 894 C C . PHE A 1 111 ? 11.888 -11.382 -7.159 1.00 72.56 111 PHE A C 1
ATOM 896 O O . PHE A 1 111 ? 12.311 -10.289 -6.779 1.00 72.56 111 PHE A O 1
ATOM 903 N N . ASP A 1 112 ? 11.009 -12.101 -6.476 1.00 81.12 112 ASP A N 1
ATOM 904 C CA . ASP A 1 112 ? 10.496 -11.717 -5.170 1.00 81.12 112 ASP A CA 1
ATOM 905 C C . ASP A 1 112 ? 9.715 -10.394 -5.142 1.00 81.12 112 ASP A C 1
ATOM 907 O O . ASP A 1 112 ? 9.790 -9.606 -4.202 1.00 81.12 112 ASP A O 1
ATOM 911 N N . LEU A 1 113 ? 8.912 -10.150 -6.173 1.00 85.06 113 LEU A N 1
ATOM 912 C CA . LEU A 1 113 ? 8.149 -8.913 -6.280 1.00 85.06 113 LEU A CA 1
ATOM 913 C C . LEU A 1 113 ? 6.945 -8.894 -5.328 1.00 85.06 113 LEU A C 1
ATOM 915 O O . LEU A 1 113 ? 6.231 -9.883 -5.155 1.00 85.06 113 LEU A O 1
ATOM 919 N N . VAL A 1 114 ? 6.667 -7.731 -4.748 1.00 90.06 114 VAL A N 1
ATOM 920 C CA . VAL A 1 114 ? 5.429 -7.472 -4.001 1.00 90.06 114 VAL A CA 1
ATOM 921 C C . VAL A 1 114 ? 4.633 -6.447 -4.785 1.00 90.06 114 VAL A C 1
ATOM 923 O O . VAL A 1 114 ? 5.089 -5.326 -4.991 1.00 90.06 114 VAL A O 1
ATOM 926 N N . GLY A 1 115 ? 3.468 -6.849 -5.278 1.00 89.81 115 GLY A N 1
ATOM 927 C CA . GLY A 1 115 ? 2.602 -5.993 -6.071 1.00 89.81 115 GLY A CA 1
ATOM 928 C C . GLY A 1 115 ? 1.729 -5.113 -5.187 1.00 89.81 115 GLY A C 1
ATOM 929 O O . GLY A 1 115 ? 1.452 -5.447 -4.036 1.00 89.81 115 GLY A O 1
ATOM 930 N N . ILE A 1 116 ? 1.275 -3.996 -5.751 1.00 91.00 116 ILE A N 1
ATOM 931 C CA . ILE A 1 116 ? 0.418 -3.029 -5.069 1.00 91.00 116 ILE A CA 1
ATOM 932 C C . ILE A 1 116 ? -0.824 -2.786 -5.915 1.00 91.00 116 ILE A C 1
ATOM 934 O O . ILE A 1 116 ? -0.747 -2.447 -7.104 1.00 91.00 116 ILE A O 1
ATOM 938 N N . VAL A 1 117 ? -1.983 -2.944 -5.286 1.00 90.56 117 VAL A N 1
ATOM 939 C CA . VAL A 1 117 ? -3.285 -2.715 -5.910 1.00 90.56 117 VAL A CA 1
ATOM 940 C C . VAL A 1 117 ? -4.130 -1.767 -5.079 1.00 90.56 117 VAL A C 1
ATOM 942 O O . VAL A 1 117 ? -4.155 -1.849 -3.855 1.00 90.56 117 VAL A O 1
ATOM 945 N N . THR A 1 118 ? -4.832 -0.864 -5.755 1.00 92.12 118 THR A N 1
ATOM 946 C CA . THR A 1 118 ? -5.809 0.047 -5.148 1.00 92.12 118 THR A CA 1
ATOM 947 C C . THR A 1 118 ? -7.175 -0.169 -5.793 1.00 92.12 118 THR A C 1
ATOM 949 O O . THR A 1 118 ? -7.320 -0.944 -6.746 1.00 92.12 118 THR A O 1
ATOM 952 N N . ARG A 1 119 ? -8.187 0.592 -5.361 1.00 90.19 119 ARG A N 1
ATOM 953 C CA . ARG A 1 119 ? -9.498 0.645 -6.036 1.00 90.19 119 ARG A CA 1
ATOM 954 C C . ARG A 1 119 ? -9.427 1.022 -7.522 1.00 90.19 119 ARG A C 1
ATOM 956 O O . ARG A 1 119 ? -10.388 0.805 -8.254 1.00 90.19 119 ARG A O 1
ATOM 963 N N . PHE A 1 120 ? -8.309 1.595 -7.977 1.00 87.25 120 PHE A N 1
ATOM 964 C CA . PHE A 1 120 ? -8.079 1.986 -9.372 1.00 87.25 120 PHE A CA 1
ATOM 965 C C . PHE A 1 120 ? -7.355 0.911 -10.198 1.00 87.25 120 PHE A C 1
ATOM 967 O O . PHE A 1 120 ? -7.101 1.122 -11.391 1.00 87.25 120 PHE A O 1
ATOM 974 N N . GLY A 1 121 ? -7.048 -0.235 -9.583 1.00 86.12 121 GLY A N 1
ATOM 975 C CA . GLY A 1 121 ? -6.304 -1.346 -10.167 1.00 86.12 121 GLY A CA 1
ATOM 976 C C . GLY A 1 121 ? -4.845 -1.385 -9.713 1.00 86.12 121 GLY A C 1
ATOM 977 O O . GLY A 1 121 ? -4.447 -0.705 -8.768 1.00 86.12 121 GLY A O 1
ATOM 978 N N . HIS A 1 122 ? -4.047 -2.221 -10.376 1.00 86.38 122 HIS A N 1
ATOM 979 C CA . HIS A 1 122 ? -2.619 -2.374 -10.090 1.00 86.38 122 HIS A CA 1
ATOM 980 C C . HIS A 1 122 ? -1.863 -1.100 -10.440 1.00 86.38 122 HIS A C 1
ATOM 982 O O . HIS A 1 122 ? -1.951 -0.635 -11.579 1.00 86.38 122 HIS A O 1
ATOM 988 N N . ILE A 1 123 ? -1.126 -0.553 -9.478 1.00 85.25 123 ILE A N 1
ATOM 989 C CA . ILE A 1 123 ? -0.391 0.708 -9.650 1.00 85.25 123 ILE A CA 1
ATOM 990 C C . ILE A 1 123 ? 1.127 0.512 -9.726 1.00 85.25 123 ILE A C 1
ATOM 992 O O . ILE A 1 123 ? 1.823 1.427 -10.149 1.00 85.25 123 ILE A O 1
ATOM 996 N N . GLY A 1 124 ? 1.630 -0.675 -9.384 1.00 85.94 124 GLY A N 1
ATOM 997 C CA . GLY A 1 124 ? 3.042 -1.036 -9.506 1.00 85.94 124 GLY A CA 1
ATOM 998 C C . GLY A 1 124 ? 3.433 -2.133 -8.521 1.00 85.94 124 GLY A C 1
ATOM 999 O O . GLY A 1 124 ? 2.577 -2.881 -8.040 1.00 85.94 124 GLY A O 1
ATOM 1000 N N . CYS A 1 125 ? 4.723 -2.215 -8.215 1.00 87.56 125 CYS A N 1
ATOM 1001 C CA . CYS A 1 125 ? 5.281 -3.129 -7.221 1.00 87.56 125 CYS A CA 1
ATOM 1002 C C . CYS A 1 125 ? 6.251 -2.396 -6.291 1.00 87.56 125 CYS A C 1
ATOM 1004 O O . CYS A 1 125 ? 6.715 -1.306 -6.610 1.00 87.56 125 CYS A O 1
ATOM 1006 N N . LEU A 1 126 ? 6.593 -2.985 -5.149 1.00 88.06 126 LEU A N 1
ATOM 1007 C CA . LEU A 1 126 ? 7.722 -2.513 -4.356 1.00 88.06 126 LEU A CA 1
ATOM 1008 C C . LEU A 1 126 ? 9.006 -2.598 -5.189 1.00 88.06 126 LEU A C 1
ATOM 1010 O O . LEU A 1 126 ? 9.216 -3.561 -5.932 1.00 88.06 126 LEU A O 1
ATOM 1014 N N . HIS A 1 127 ? 9.873 -1.592 -5.063 1.00 80.75 127 HIS A N 1
ATOM 1015 C CA . HIS A 1 127 ? 11.218 -1.652 -5.631 1.00 80.75 127 HIS A CA 1
ATOM 1016 C C . HIS A 1 127 ? 11.973 -2.893 -5.113 1.00 80.75 127 HIS A C 1
ATOM 1018 O O . HIS A 1 127 ? 11.774 -3.301 -3.971 1.00 80.75 127 HIS A O 1
ATOM 1024 N N . TRP A 1 128 ? 12.857 -3.479 -5.931 1.00 71.75 128 TRP A N 1
ATOM 1025 C CA . TRP A 1 128 ? 13.373 -4.851 -5.762 1.00 71.75 128 TRP A CA 1
ATOM 1026 C C . TRP A 1 128 ? 13.910 -5.205 -4.364 1.00 71.75 128 TRP A C 1
ATOM 1028 O O . TRP A 1 128 ? 13.714 -6.331 -3.918 1.00 71.75 128 TRP A O 1
ATOM 1038 N N . ARG A 1 129 ? 14.558 -4.263 -3.659 1.00 79.62 129 ARG A N 1
ATOM 1039 C CA . ARG A 1 129 ? 15.025 -4.477 -2.274 1.00 79.62 129 ARG A CA 1
ATOM 1040 C C . ARG A 1 129 ? 13.855 -4.695 -1.318 1.00 79.62 129 ARG A C 1
ATOM 1042 O O . ARG A 1 129 ? 13.727 -5.770 -0.753 1.00 79.62 129 ARG A O 1
ATOM 1049 N N . HIS A 1 130 ? 12.944 -3.727 -1.257 1.00 84.06 130 HIS A N 1
ATOM 1050 C CA . HIS A 1 130 ? 11.737 -3.816 -0.439 1.00 84.06 130 HIS A CA 1
ATOM 1051 C C . HIS A 1 130 ? 10.840 -4.990 -0.864 1.00 84.06 130 HIS A C 1
ATOM 1053 O O . HIS A 1 130 ? 10.244 -5.648 -0.026 1.00 84.06 130 HIS A O 1
ATOM 1059 N N . GLY A 1 131 ? 10.7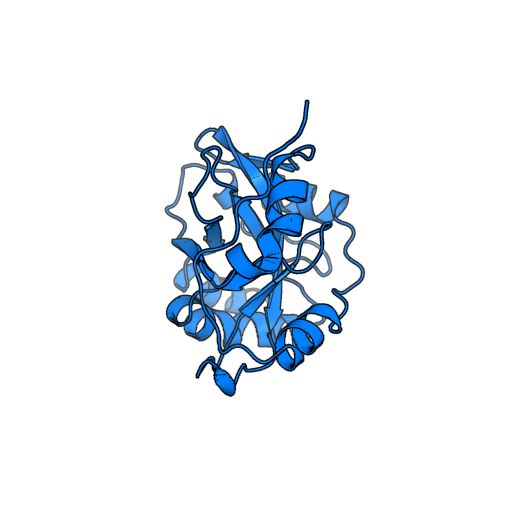53 -5.309 -2.159 1.00 85.50 131 GLY A N 1
ATOM 1060 C CA . GLY A 1 131 ? 10.031 -6.504 -2.610 1.00 85.50 131 GLY A CA 1
ATOM 1061 C C . GLY A 1 131 ? 10.546 -7.772 -1.923 1.00 85.50 131 GLY A C 1
ATOM 1062 O O . GLY A 1 131 ? 9.773 -8.486 -1.285 1.00 85.50 131 GLY A O 1
ATOM 1063 N N . ARG A 1 132 ? 11.865 -7.993 -1.975 1.00 86.31 132 ARG A N 1
ATOM 1064 C CA . ARG A 1 132 ? 12.519 -9.157 -1.369 1.00 86.31 132 ARG A CA 1
ATOM 1065 C C . ARG A 1 132 ? 12.300 -9.240 0.139 1.00 86.31 132 ARG A C 1
ATOM 1067 O O . ARG A 1 132 ? 11.971 -10.316 0.630 1.00 86.31 132 ARG A O 1
ATOM 1074 N N . ASP A 1 133 ? 12.462 -8.128 0.848 1.00 88.00 133 ASP A N 1
ATOM 1075 C CA . ASP A 1 133 ? 12.399 -8.119 2.312 1.00 88.00 133 ASP A CA 1
ATOM 1076 C C . ASP A 1 133 ? 10.969 -8.373 2.824 1.00 88.00 133 ASP A C 1
ATOM 1078 O O . ASP A 1 133 ? 10.764 -9.093 3.800 1.00 88.00 133 ASP A O 1
ATOM 1082 N N . TYR A 1 134 ? 9.954 -7.866 2.115 1.00 89.50 134 TYR A N 1
ATOM 1083 C CA . TYR A 1 134 ? 8.555 -7.946 2.547 1.00 89.50 134 TYR A CA 1
ATOM 1084 C C . TYR A 1 134 ? 7.807 -9.165 1.989 1.00 89.50 134 TYR A C 1
ATOM 1086 O O . TYR A 1 134 ? 6.768 -9.559 2.529 1.00 89.50 134 TYR A O 1
ATOM 1094 N N . ARG A 1 135 ? 8.298 -9.798 0.916 1.00 89.88 135 ARG A N 1
ATOM 1095 C CA . ARG A 1 135 ? 7.598 -10.919 0.273 1.00 89.88 135 ARG A CA 1
ATOM 1096 C C . ARG A 1 135 ? 7.308 -12.100 1.200 1.00 89.88 135 ARG A C 1
ATOM 1098 O O . ARG A 1 135 ? 6.171 -12.573 1.138 1.00 89.88 135 ARG A O 1
ATOM 1105 N N . PRO A 1 136 ? 8.234 -12.592 2.049 1.00 89.38 136 PRO A N 1
ATOM 1106 C CA . PRO A 1 136 ? 7.937 -13.717 2.936 1.00 89.38 136 PRO A CA 1
ATOM 1107 C C . PRO A 1 136 ? 6.727 -13.442 3.834 1.00 89.38 136 PRO A C 1
ATOM 1109 O O . PRO A 1 136 ? 5.869 -14.306 4.010 1.00 89.38 136 PRO A O 1
ATOM 1112 N N . PHE A 1 137 ? 6.619 -12.211 4.337 1.00 89.75 137 PHE A N 1
ATOM 1113 C CA . PHE A 1 137 ? 5.494 -11.778 5.157 1.00 89.75 137 PHE A CA 1
ATOM 1114 C C . PHE A 1 137 ? 4.186 -11.742 4.359 1.00 89.75 137 PHE A C 1
ATOM 1116 O O . PHE A 1 137 ? 3.175 -12.295 4.792 1.00 89.75 137 PHE A O 1
ATOM 1123 N N . VAL A 1 138 ? 4.206 -11.150 3.163 1.00 91.38 138 VAL A N 1
ATOM 1124 C CA . VAL A 1 138 ? 3.022 -11.072 2.294 1.00 91.38 138 VAL A CA 1
ATOM 1125 C C . VAL A 1 138 ? 2.528 -12.466 1.888 1.00 91.38 138 VAL A C 1
ATOM 1127 O O . VAL A 1 138 ? 1.329 -12.727 1.947 1.00 91.38 138 VAL A O 1
ATOM 1130 N N . VAL A 1 139 ? 3.434 -13.389 1.549 1.00 90.31 139 VAL A N 1
ATOM 1131 C CA . VAL A 1 139 ? 3.093 -14.789 1.235 1.00 90.31 139 VAL A CA 1
ATOM 1132 C C . VAL A 1 139 ? 2.473 -15.495 2.444 1.00 90.31 139 VAL A C 1
ATOM 1134 O O . VAL A 1 139 ? 1.487 -16.219 2.294 1.00 90.31 139 VAL A O 1
ATOM 1137 N N . ALA A 1 140 ? 3.007 -15.269 3.648 1.00 89.56 140 ALA A N 1
ATOM 1138 C CA . ALA A 1 140 ? 2.449 -15.841 4.871 1.00 89.56 140 ALA A CA 1
ATOM 1139 C C . ALA A 1 140 ? 1.017 -15.343 5.138 1.00 89.56 140 ALA A C 1
ATOM 1141 O O . ALA A 1 140 ? 0.148 -16.142 5.490 1.00 89.56 140 ALA A O 1
ATOM 1142 N N . LEU A 1 141 ? 0.745 -14.051 4.921 1.00 89.75 141 LEU A N 1
ATOM 1143 C CA . LEU A 1 141 ? -0.606 -13.497 5.040 1.00 89.75 141 LEU A CA 1
ATOM 1144 C C . LEU A 1 141 ? -1.567 -14.075 3.998 1.00 89.75 141 LEU A C 1
ATOM 1146 O O . LEU A 1 141 ? -2.678 -14.463 4.359 1.00 89.75 141 LEU A O 1
ATOM 1150 N N . GLU A 1 142 ? -1.144 -14.190 2.736 1.00 88.69 142 GLU A N 1
ATOM 1151 C CA . GLU A 1 142 ? -1.966 -14.802 1.684 1.00 88.69 142 GLU A CA 1
ATOM 1152 C C . GLU A 1 142 ? -2.349 -16.247 2.035 1.00 88.69 142 GLU A C 1
ATOM 1154 O O . GLU A 1 142 ? -3.509 -16.629 1.870 1.00 88.69 142 GLU A O 1
ATOM 1159 N N . GLY A 1 143 ? -1.419 -17.026 2.603 1.00 88.38 143 GLY A N 1
ATOM 1160 C CA . GLY A 1 143 ? -1.685 -18.381 3.102 1.00 88.38 143 GLY A CA 1
ATOM 1161 C C . GLY A 1 143 ? -2.726 -18.445 4.230 1.00 88.38 143 GLY A C 1
ATOM 1162 O O . GLY A 1 143 ? -3.348 -19.485 4.433 1.00 88.38 143 GLY A O 1
ATOM 1163 N N . GLN A 1 144 ? -2.958 -17.330 4.927 1.00 89.50 144 GLN A N 1
ATOM 1164 C CA . GLN A 1 144 ? -3.993 -17.167 5.955 1.00 89.50 144 GLN A CA 1
ATOM 1165 C C . GLN A 1 144 ? -5.245 -16.433 5.446 1.00 89.50 144 GLN A C 1
ATOM 1167 O O . GLN A 1 144 ? -6.120 -16.102 6.245 1.00 89.50 144 GLN A O 1
ATOM 1172 N N . VAL A 1 145 ? -5.341 -16.151 4.141 1.00 89.69 145 VAL A N 1
ATOM 1173 C CA . VAL A 1 145 ? -6.422 -15.344 3.544 1.00 89.69 145 VAL A CA 1
ATOM 1174 C C . VAL A 1 145 ? -6.495 -13.936 4.164 1.00 89.69 145 VAL A C 1
ATOM 1176 O O . VAL A 1 145 ? -7.567 -13.356 4.339 1.00 89.69 145 VAL A O 1
ATOM 1179 N N . LYS A 1 146 ? -5.334 -13.372 4.509 1.00 90.88 146 LYS A N 1
ATOM 1180 C CA . LYS A 1 146 ? -5.176 -12.013 5.034 1.00 90.88 146 LYS A CA 1
ATOM 1181 C C . LYS A 1 146 ? -4.448 -11.118 4.032 1.00 90.88 146 LYS A C 1
ATOM 1183 O O . LYS A 1 146 ? -3.682 -11.586 3.194 1.00 90.88 146 LYS A O 1
ATOM 1188 N N . TYR A 1 147 ? -4.663 -9.815 4.163 1.00 91.75 147 TYR A N 1
ATOM 1189 C CA . TYR A 1 147 ? -4.112 -8.776 3.304 1.00 91.75 147 TYR A CA 1
ATOM 1190 C C . TYR A 1 147 ? -3.493 -7.670 4.146 1.00 91.75 147 TYR A C 1
ATOM 1192 O O . TYR A 1 147 ? -4.153 -7.104 5.022 1.00 91.75 147 TYR A O 1
ATOM 1200 N N . LEU A 1 148 ? -2.240 -7.337 3.844 1.00 93.06 148 LEU A N 1
ATOM 1201 C CA . LEU A 1 148 ? -1.602 -6.142 4.377 1.00 93.06 148 LEU A CA 1
ATOM 1202 C C . LEU A 1 148 ? -2.104 -4.936 3.576 1.00 93.06 148 LEU A C 1
ATOM 1204 O O . LEU A 1 148 ? -1.790 -4.794 2.390 1.00 93.06 148 LEU A O 1
ATOM 1208 N N . ILE A 1 149 ? -2.923 -4.106 4.219 1.00 93.62 149 ILE A N 1
ATOM 1209 C CA . ILE A 1 149 ? -3.363 -2.819 3.672 1.00 93.62 149 ILE A CA 1
ATOM 1210 C C . ILE A 1 149 ? -2.337 -1.757 4.053 1.00 93.62 149 ILE A C 1
ATOM 1212 O O . ILE A 1 149 ? -1.821 -1.809 5.156 1.00 93.62 149 ILE A O 1
ATOM 1216 N N . VAL A 1 150 ? -2.025 -0.818 3.165 1.00 93.69 150 VAL A N 1
ATOM 1217 C CA . VAL A 1 150 ? -0.957 0.179 3.353 1.00 93.69 150 VAL A CA 1
ATOM 1218 C C . VAL A 1 150 ? -1.374 1.543 2.801 1.00 93.69 150 VAL A C 1
ATOM 1220 O O . VAL A 1 150 ? -2.086 1.596 1.793 1.00 93.69 150 VAL A O 1
ATOM 1223 N N . PRO A 1 151 ? -0.931 2.661 3.397 1.00 93.69 151 PRO A N 1
ATOM 1224 C CA . PRO A 1 151 ? -1.065 3.974 2.778 1.00 93.69 151 PRO A CA 1
ATOM 1225 C C . PRO A 1 151 ? -0.179 4.100 1.529 1.00 93.69 151 PRO A C 1
ATOM 1227 O O . PRO A 1 151 ? 1.021 3.831 1.563 1.00 93.69 151 PRO A O 1
ATOM 1230 N N . VAL A 1 152 ? -0.765 4.569 0.432 1.00 93.12 152 VAL A N 1
ATOM 1231 C CA . VAL A 1 152 ? -0.086 4.944 -0.811 1.00 93.12 152 VAL A CA 1
ATOM 1232 C C . VAL A 1 152 ? -0.138 6.459 -0.943 1.00 93.12 152 VAL A C 1
ATOM 1234 O O . VAL A 1 152 ? -1.199 7.037 -1.192 1.00 93.12 152 VAL A O 1
ATOM 1237 N N . ILE A 1 153 ? 1.011 7.106 -0.788 1.00 90.00 153 ILE A N 1
ATOM 1238 C CA . ILE A 1 153 ? 1.161 8.551 -0.912 1.00 90.00 153 ILE A CA 1
ATOM 1239 C C . ILE A 1 153 ? 1.474 8.858 -2.371 1.00 90.00 153 ILE A C 1
ATOM 1241 O O . ILE A 1 153 ? 2.505 8.463 -2.916 1.00 90.00 153 ILE A O 1
ATOM 1245 N N . CYS A 1 154 ? 0.572 9.582 -3.022 1.00 79.12 154 CYS A N 1
ATOM 1246 C CA . CYS A 1 154 ? 0.857 10.109 -4.346 1.00 79.12 154 CYS A CA 1
ATOM 1247 C C . CYS A 1 154 ? 1.514 11.473 -4.184 1.00 79.12 154 CYS A C 1
ATOM 1249 O O . CYS A 1 154 ? 0.957 12.344 -3.512 1.00 79.12 154 CYS A O 1
ATOM 1251 N N . GLY A 1 155 ? 2.679 11.664 -4.802 1.00 66.94 155 GLY A N 1
ATOM 1252 C CA . GLY A 1 155 ? 3.272 12.988 -4.906 1.00 66.94 155 GLY A CA 1
ATOM 1253 C C . GLY A 1 155 ? 2.251 13.974 -5.476 1.00 66.94 155 GLY A C 1
ATOM 1254 O O . GLY A 1 155 ? 1.573 13.691 -6.462 1.00 66.94 155 GLY A O 1
ATOM 1255 N N . ILE A 1 156 ? 2.115 15.123 -4.821 1.00 55.47 156 ILE A N 1
ATOM 1256 C CA . ILE A 1 156 ? 1.271 16.237 -5.280 1.00 55.47 156 ILE A CA 1
ATOM 1257 C C . ILE A 1 156 ? 1.893 16.969 -6.479 1.00 55.47 156 ILE A C 1
ATOM 1259 O O . ILE A 1 156 ? 1.220 17.765 -7.132 1.00 55.47 156 ILE A O 1
ATOM 1263 N N . GLU A 1 157 ? 3.157 16.677 -6.790 1.00 59.72 157 GLU A N 1
ATOM 1264 C CA . GLU A 1 157 ? 3.913 17.295 -7.872 1.00 59.72 157 GLU A CA 1
ATOM 1265 C C . GLU A 1 157 ? 4.067 16.344 -9.073 1.00 59.72 157 GLU A C 1
ATOM 1267 O O . GLU A 1 157 ? 4.358 15.155 -8.897 1.00 59.72 157 GLU A O 1
ATOM 1272 N N . PRO A 1 158 ? 3.908 16.848 -10.312 1.00 51.31 158 PRO A N 1
ATOM 1273 C CA . PRO A 1 158 ? 4.201 16.081 -11.517 1.00 51.31 158 PRO A CA 1
ATOM 1274 C C . PRO A 1 158 ? 5.642 15.545 -11.515 1.00 51.31 158 PRO A C 1
ATOM 1276 O O . PRO A 1 158 ? 6.588 16.308 -11.350 1.00 51.31 158 PRO A O 1
ATOM 1279 N N . GLY A 1 159 ? 5.809 14.239 -11.741 1.00 60.16 159 GLY A N 1
ATOM 1280 C CA . GLY A 1 159 ? 7.124 13.585 -11.818 1.00 60.16 159 GLY A CA 1
ATOM 1281 C C . GLY A 1 159 ? 7.634 12.988 -10.504 1.00 60.16 159 GLY A C 1
ATOM 1282 O O . GLY A 1 159 ? 8.637 12.280 -10.525 1.00 60.16 159 GLY A O 1
ATOM 1283 N N . VAL A 1 160 ? 6.937 13.201 -9.383 1.00 69.94 160 VAL A N 1
ATOM 1284 C CA . VAL A 1 160 ? 7.239 12.501 -8.129 1.00 69.94 160 VAL A CA 1
ATOM 1285 C C . VAL A 1 160 ? 6.618 11.108 -8.172 1.00 69.94 160 VAL A C 1
ATOM 1287 O O . VAL A 1 160 ? 5.403 10.955 -8.319 1.00 69.94 160 VAL A O 1
ATOM 1290 N N . GLU A 1 161 ? 7.457 10.082 -8.055 1.00 75.94 161 GLU A N 1
ATOM 1291 C CA . GLU A 1 161 ? 6.990 8.699 -8.014 1.00 75.94 161 GLU A CA 1
ATOM 1292 C C . GLU A 1 161 ? 6.137 8.469 -6.756 1.00 75.94 161 GLU A C 1
ATOM 1294 O O . GLU A 1 161 ? 6.506 8.922 -5.668 1.00 75.94 161 GLU A O 1
ATOM 1299 N N . PRO A 1 162 ? 4.980 7.791 -6.874 1.00 85.56 162 PRO A N 1
ATOM 1300 C CA . PRO A 1 162 ? 4.182 7.457 -5.708 1.00 85.56 162 PRO A CA 1
ATOM 1301 C C . PRO A 1 162 ? 4.986 6.551 -4.775 1.00 85.56 162 PRO A C 1
ATOM 1303 O O . PRO A 1 162 ? 5.736 5.671 -5.212 1.00 85.56 162 PRO A O 1
ATOM 1306 N N . THR A 1 163 ? 4.802 6.760 -3.480 1.00 89.50 163 THR A N 1
ATOM 1307 C CA . THR A 1 163 ? 5.446 5.980 -2.431 1.00 89.50 163 THR A CA 1
ATOM 1308 C C . THR A 1 163 ? 4.399 5.226 -1.635 1.00 89.50 163 THR A C 1
ATOM 1310 O O . THR A 1 163 ? 3.221 5.586 -1.586 1.00 89.50 163 THR A O 1
ATOM 1313 N N . VAL A 1 164 ? 4.824 4.137 -1.018 1.00 90.62 164 VAL A N 1
ATOM 1314 C CA . VAL A 1 164 ? 4.023 3.389 -0.059 1.00 90.62 164 VAL A CA 1
ATOM 1315 C C . VAL A 1 164 ? 4.665 3.515 1.317 1.00 90.62 164 VAL A C 1
ATOM 1317 O O . VAL A 1 164 ? 5.892 3.495 1.442 1.00 90.62 164 VAL A O 1
ATOM 1320 N N . MET A 1 165 ? 3.833 3.681 2.339 1.00 90.00 165 MET A N 1
ATOM 1321 C CA . MET A 1 165 ? 4.275 3.608 3.726 1.00 90.00 165 MET A CA 1
ATOM 1322 C C . MET A 1 165 ? 4.302 2.140 4.136 1.00 90.00 165 MET A C 1
ATOM 1324 O O . MET A 1 165 ? 3.274 1.460 4.076 1.00 90.00 165 MET A O 1
ATOM 1328 N N . LEU A 1 166 ? 5.473 1.654 4.531 1.00 89.44 166 LEU A N 1
ATOM 1329 C CA . LEU A 1 166 ? 5.670 0.280 4.966 1.00 89.44 166 LEU A CA 1
ATOM 1330 C C . LEU A 1 166 ? 5.933 0.216 6.476 1.00 89.44 166 LEU A C 1
ATOM 1332 O O . LEU A 1 166 ? 6.499 1.157 7.045 1.00 89.44 166 LEU A O 1
ATOM 1336 N N . PRO A 1 167 ? 5.491 -0.866 7.142 1.00 86.38 167 PRO A N 1
ATOM 1337 C CA . PRO A 1 167 ? 5.886 -1.128 8.516 1.00 86.38 167 PRO A CA 1
ATOM 1338 C C . PRO A 1 167 ? 7.373 -1.463 8.582 1.00 86.38 167 PRO A C 1
ATOM 1340 O O . PRO A 1 167 ? 7.865 -2.121 7.676 1.00 86.38 167 PRO A O 1
ATOM 1343 N N . ASP A 1 168 ? 8.065 -1.066 9.649 1.00 85.12 168 ASP A N 1
ATOM 1344 C CA . ASP A 1 168 ? 9.443 -1.515 9.875 1.00 85.12 168 ASP A CA 1
ATOM 1345 C C . ASP A 1 168 ? 9.505 -3.058 9.861 1.00 85.12 168 ASP A C 1
ATOM 1347 O O . ASP A 1 168 ? 8.587 -3.737 10.342 1.00 85.12 168 ASP A O 1
ATOM 1351 N N . LEU A 1 169 ? 10.577 -3.624 9.305 1.00 82.06 169 LEU A N 1
ATOM 1352 C CA . LEU A 1 169 ? 10.793 -5.071 9.286 1.00 82.06 169 LEU A CA 1
ATOM 1353 C C . LEU A 1 169 ? 10.806 -5.670 10.703 1.00 82.06 169 LEU A C 1
ATOM 1355 O O . LEU A 1 169 ? 10.339 -6.797 10.890 1.00 82.06 169 LEU A O 1
ATOM 1359 N N . ASP A 1 170 ? 11.259 -4.919 11.709 1.00 80.50 170 ASP A N 1
ATOM 1360 C CA . ASP A 1 170 ? 11.215 -5.345 13.111 1.00 80.50 170 ASP A CA 1
ATOM 1361 C C . ASP A 1 170 ? 9.773 -5.434 13.635 1.00 80.50 170 ASP A C 1
ATOM 1363 O O . ASP A 1 170 ? 9.419 -6.381 14.347 1.00 80.50 170 ASP A O 1
ATOM 1367 N N . ASP A 1 171 ? 8.910 -4.493 13.244 1.00 77.44 171 ASP A N 1
ATOM 1368 C CA . ASP A 1 171 ? 7.485 -4.526 13.585 1.00 77.44 171 ASP A CA 1
ATOM 1369 C C . ASP A 1 171 ? 6.787 -5.702 12.880 1.00 77.44 171 ASP A C 1
ATOM 1371 O O . ASP A 1 171 ? 5.927 -6.363 13.473 1.00 77.44 171 ASP A O 1
ATOM 1375 N N . LEU A 1 172 ? 7.189 -6.037 11.646 1.00 78.50 172 LEU A N 1
ATOM 1376 C CA . LEU A 1 172 ? 6.717 -7.245 10.963 1.00 78.50 172 LEU A CA 1
ATOM 1377 C C . LEU A 1 172 ? 7.121 -8.514 11.717 1.00 78.50 172 LEU A C 1
ATOM 1379 O O . LEU A 1 172 ? 6.264 -9.368 11.965 1.00 78.50 172 LEU A O 1
ATOM 1383 N N . ALA A 1 173 ? 8.388 -8.628 12.119 1.00 74.44 173 ALA A N 1
ATOM 1384 C CA . ALA A 1 173 ? 8.890 -9.772 12.877 1.00 74.44 173 ALA A CA 1
ATOM 1385 C C . ALA A 1 173 ? 8.143 -9.944 14.212 1.00 74.44 173 ALA A C 1
ATOM 1387 O O . ALA A 1 173 ? 7.783 -11.060 14.589 1.00 74.44 173 ALA A O 1
ATOM 1388 N N . GLN A 1 174 ? 7.832 -8.839 14.895 1.00 70.69 174 GLN A N 1
ATOM 1389 C CA . GLN A 1 174 ? 7.042 -8.855 16.128 1.00 70.69 174 GLN A CA 1
ATOM 1390 C C . GLN A 1 174 ? 5.571 -9.205 15.873 1.00 70.69 174 GLN A C 1
ATOM 1392 O O . GLN A 1 174 ? 4.986 -9.964 16.643 1.00 70.69 174 GLN A O 1
ATOM 1397 N N . SER A 1 175 ? 4.975 -8.724 14.776 1.00 65.69 175 SER A N 1
ATOM 1398 C CA . SER A 1 175 ? 3.581 -9.028 14.420 1.00 65.69 175 SER A CA 1
ATOM 1399 C C . SER A 1 175 ? 3.349 -10.515 14.124 1.00 65.69 175 SER A C 1
ATOM 1401 O O . SER A 1 175 ? 2.278 -11.043 14.427 1.00 65.69 175 SER A O 1
ATOM 1403 N N . GLN A 1 176 ? 4.367 -11.223 13.616 1.00 56.25 176 GLN A N 1
ATOM 1404 C CA . GLN A 1 176 ? 4.313 -12.676 13.431 1.00 56.25 176 GLN A CA 1
ATOM 1405 C C . GLN A 1 176 ? 4.253 -13.448 14.758 1.00 56.25 176 GLN A C 1
ATOM 1407 O O . GLN A 1 176 ? 3.724 -14.558 14.781 1.00 56.25 176 GLN A O 1
ATOM 1412 N N . MET A 1 177 ? 4.702 -12.862 15.876 1.00 45.50 177 MET A N 1
ATOM 1413 C CA . MET A 1 177 ? 4.520 -13.462 17.206 1.00 45.50 177 MET A CA 1
ATOM 1414 C C . MET A 1 177 ? 3.096 -13.299 17.764 1.00 45.50 177 MET A C 1
ATOM 1416 O O . MET A 1 177 ? 2.777 -13.905 18.783 1.00 45.50 177 MET A O 1
ATOM 1420 N N . ILE A 1 178 ? 2.226 -12.515 17.115 1.00 44.97 178 ILE A N 1
ATOM 1421 C CA . ILE A 1 178 ? 0.881 -12.174 17.619 1.00 44.97 178 ILE A CA 1
ATOM 1422 C C . ILE A 1 178 ? -0.216 -13.071 16.992 1.00 44.97 178 ILE A C 1
ATOM 1424 O O . ILE A 1 178 ? -1.406 -12.836 17.180 1.00 44.97 178 ILE A O 1
ATOM 1428 N N . GLY A 1 179 ? 0.139 -14.138 16.264 1.00 46.41 179 GLY A N 1
ATOM 1429 C CA . GLY A 1 179 ? -0.849 -14.957 15.546 1.00 46.41 179 GLY A CA 1
ATOM 1430 C C . GLY A 1 179 ? -0.552 -16.451 15.445 1.00 46.41 179 GLY A C 1
ATOM 1431 O O . GLY A 1 179 ? -0.497 -16.963 14.327 1.00 46.41 179 GLY A O 1
ATOM 1432 N N . CYS A 1 180 ? -0.407 -17.127 16.590 1.00 38.09 180 CYS A N 1
ATOM 1433 C CA . CYS A 1 180 ? -0.824 -18.525 16.780 1.00 38.09 180 CYS A CA 1
ATOM 1434 C C . CYS A 1 180 ? -2.112 -18.542 17.609 1.00 38.09 180 CYS A C 1
ATOM 1436 O O . CYS A 1 180 ? -2.171 -17.762 18.587 1.00 38.09 180 CYS A O 1
#

Sequence (180 aa):
MDFTYWPPLGWEGWSYENESVYARKQPPAIDWSHAARLVDKGTSQGNFVTFDWWTTRSRAWESATIGAPLRNGNRVVRMTQSRREGTDGEGRPWHVGVLYAAPDDREMGGFDLVGIVTRFGHIGCLHWRHGRDYRPFVVALEGQVKYLIVPVICGIEPGVEPTVMLPDLDDLAQSQMIGC

Secondary structure (DSSP, 8-state):
-----PPP---TT--THHHHHHHHSPPP---HHHHHHHHHHT--BTTEE--GGGGSTTSPPEEEEEESGGGGHHHHHHHHTSPPSEE-TTS-EEEEEEEEEPPPBTTTTB-S-EEEEETTEEEEEE-HHHHHHHHHHHHHHHHTT-EEEEEEEPPSSTTPPPEEEE--HHHHHHHHTT--

pLDDT: mean 75.51, std 17.98, range [26.45, 94.19]

Foldseek 3Di:
DDDDDDDPDDDPDDDPPVVCQQQVPDDPPDPQLVLLVCQCCQHADDQEDGGRCQQPPPDDWDKFFFPPLVVVVVLLVVVLPDDFSAATNVRFTWGKKWWAQGPADVVVVQDQWIWIAGPSGTRGTTDRVCSNLCSVLRVVSVVVSHIYMWTWGRDPDPPDGIITTHHPSVVSVVVVVVDD

Organism: NCBI:txid175570

Radius of gyration: 16.34 Å; chains: 1; bounding box: 29×41×45 Å